Protein AF-A0A1M2VQI1-F1 (afdb_monomer_lite)

Organism: Trametes pubescens (NCBI:txid154538)

Foldseek 3Di:
DPPPPPPCVPPDDQQPDEDPPHDDQDPVQWDFPDWDQDPPRDIDTDIDGHDDD

Secondary structure (DSSP, 8-state):
--------SS-S-GGG-BSTTSB---GGGEEEEEEEEETTTEEEEEEEE----

Sequence (53 aa):
MTGRRMEDEDGPEAKWRVGDGYITVNVEDLVLVGLQHVSMGSWQAHVRVLRRQ

pLDDT: mean 74.48, std 16.14, range [39.16, 95.38]

Structure (mmCIF, N/CA/C/O backbone):
data_AF-A0A1M2VQI1-F1
#
_entry.id   AF-A0A1M2VQI1-F1
#
loop_
_atom_site.group_PDB
_atom_site.id
_atom_s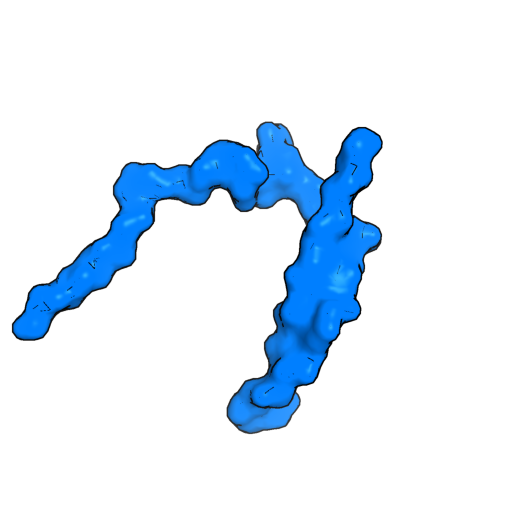ite.type_symbol
_atom_site.label_atom_id
_atom_site.label_alt_id
_atom_site.label_comp_id
_atom_site.label_asym_id
_atom_site.label_entity_id
_atom_site.label_seq_id
_atom_site.pdbx_PDB_ins_code
_atom_site.Cartn_x
_atom_site.Cartn_y
_atom_site.Cartn_z
_atom_site.occupancy
_atom_site.B_iso_or_equiv
_atom_site.auth_seq_id
_atom_site.auth_comp_id
_atom_site.auth_asym_id
_atom_site.auth_atom_id
_atom_site.pdbx_PDB_model_num
ATOM 1 N N . MET A 1 1 ? -8.634 22.620 -24.985 1.00 39.16 1 MET A N 1
ATOM 2 C CA . MET A 1 1 ? -8.636 21.378 -24.186 1.00 39.16 1 MET A CA 1
ATOM 3 C C . MET A 1 1 ? -8.857 21.779 -22.740 1.00 39.16 1 MET A C 1
ATOM 5 O O . MET A 1 1 ? -7.938 22.279 -22.109 1.00 39.16 1 MET A O 1
ATOM 9 N N . THR A 1 2 ? -10.094 21.705 -22.259 1.00 43.97 2 THR A N 1
ATOM 10 C CA . THR A 1 2 ? -10.417 22.014 -20.863 1.00 43.97 2 THR A CA 1
ATOM 11 C C . THR A 1 2 ? -9.885 20.868 -20.012 1.00 43.97 2 THR A C 1
ATOM 13 O O . THR A 1 2 ? -10.431 19.765 -20.058 1.00 43.97 2 THR A O 1
ATOM 16 N N . GLY A 1 3 ? -8.772 21.088 -19.312 1.00 47.88 3 GLY A N 1
ATOM 17 C CA . GLY A 1 3 ? -8.273 20.124 -18.339 1.00 47.88 3 GLY A CA 1
ATOM 18 C C . GLY A 1 3 ? -9.364 19.896 -17.302 1.00 47.88 3 GLY A C 1
ATOM 19 O O . GLY A 1 3 ? -9.757 20.840 -16.620 1.00 47.88 3 GLY A O 1
ATOM 20 N N . ARG A 1 4 ? -9.900 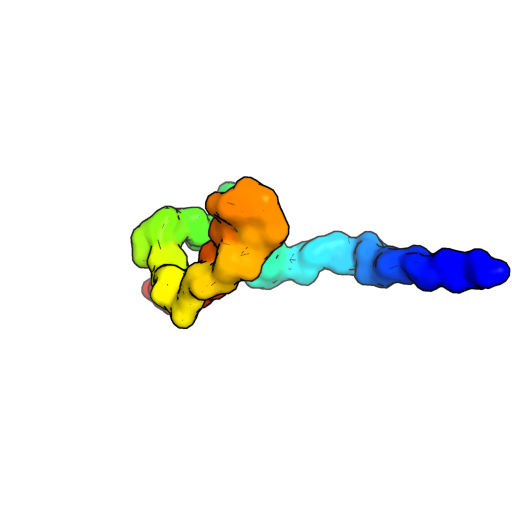18.673 -17.230 1.00 51.78 4 ARG A N 1
ATOM 21 C CA . ARG A 1 4 ? -10.738 18.263 -16.103 1.00 51.78 4 ARG A CA 1
ATOM 22 C C . ARG A 1 4 ? -9.908 18.492 -14.846 1.00 51.78 4 ARG A C 1
ATOM 24 O O . ARG A 1 4 ? -8.913 17.805 -14.635 1.00 51.78 4 ARG A O 1
ATOM 31 N N . ARG A 1 5 ? -10.292 19.493 -14.058 1.00 50.66 5 ARG A N 1
ATOM 32 C CA . ARG A 1 5 ? -9.883 19.614 -12.664 1.00 50.66 5 ARG A CA 1
ATOM 33 C C . ARG A 1 5 ? -10.350 18.315 -12.014 1.00 50.66 5 ARG A C 1
ATOM 35 O O . ARG A 1 5 ? -11.543 18.032 -12.058 1.00 50.66 5 ARG A O 1
ATOM 42 N N . MET A 1 6 ? -9.414 17.473 -11.573 1.00 55.31 6 MET A N 1
ATOM 43 C CA . MET A 1 6 ? -9.770 16.317 -10.753 1.00 55.31 6 MET A CA 1
ATOM 44 C C . MET A 1 6 ? -10.576 16.864 -9.577 1.00 55.31 6 MET A C 1
ATOM 46 O O . MET A 1 6 ? -10.196 17.878 -8.988 1.00 55.31 6 MET A O 1
ATOM 50 N N . GLU A 1 7 ? -11.750 16.284 -9.364 1.00 53.34 7 GLU A N 1
ATOM 51 C CA . GLU A 1 7 ? -12.697 16.640 -8.313 1.00 53.34 7 GLU A CA 1
ATOM 52 C C . GLU A 1 7 ? -12.075 16.282 -6.952 1.00 53.34 7 GLU A C 1
ATOM 54 O O . GLU A 1 7 ? -12.444 15.304 -6.321 1.00 53.34 7 GLU A O 1
ATOM 59 N N . ASP A 1 8 ? -11.093 17.070 -6.517 1.00 53.38 8 ASP A N 1
ATOM 60 C CA . ASP A 1 8 ? -10.535 17.063 -5.161 1.00 53.38 8 ASP A CA 1
ATOM 61 C C . ASP A 1 8 ? -11.247 18.127 -4.292 1.00 53.38 8 ASP A C 1
ATOM 63 O O . ASP A 1 8 ? -10.658 18.680 -3.364 1.00 53.38 8 ASP A O 1
ATOM 67 N N . GLU A 1 9 ? -12.488 18.510 -4.629 1.00 53.03 9 GLU A N 1
ATOM 68 C CA . GLU A 1 9 ? -13.229 19.550 -3.889 1.00 53.03 9 GLU A CA 1
ATOM 69 C C . GLU A 1 9 ? -13.742 19.046 -2.532 1.00 53.03 9 GLU A C 1
ATOM 71 O O . GLU A 1 9 ? -13.820 19.826 -1.584 1.00 53.03 9 GLU A O 1
ATOM 76 N N . ASP A 1 10 ? -13.931 17.735 -2.388 1.00 54.31 10 ASP A N 1
ATOM 77 C CA . ASP A 1 10 ? -14.174 17.070 -1.113 1.00 54.31 10 ASP A CA 1
ATOM 78 C C . ASP A 1 10 ? -12.947 16.223 -0.778 1.00 54.31 10 ASP A C 1
ATOM 80 O O . ASP A 1 10 ? -12.870 15.042 -1.121 1.00 54.31 10 ASP A O 1
ATOM 84 N N . GLY A 1 11 ? -11.937 16.843 -0.155 1.00 57.81 11 GLY A N 1
ATOM 85 C CA . GLY A 1 11 ? -10.720 16.146 0.278 1.00 57.81 11 GLY A CA 1
ATOM 86 C C . GLY A 1 11 ? -11.049 14.800 0.939 1.00 57.81 11 GLY A C 1
ATOM 87 O O . GLY A 1 11 ? -12.105 14.687 1.564 1.00 57.81 11 GLY A O 1
ATOM 88 N N . PRO A 1 12 ? -10.157 13.794 0.836 1.00 59.78 12 PRO A N 1
ATOM 89 C CA . PRO A 1 12 ? -10.474 12.373 0.990 1.00 59.78 12 PRO A CA 1
ATOM 90 C C . PRO A 1 12 ? -11.481 12.146 2.111 1.00 59.78 12 PRO A C 1
ATOM 92 O O . PRO A 1 12 ? -11.225 12.577 3.249 1.00 59.78 12 PRO A O 1
ATOM 95 N N . GLU A 1 13 ? -12.622 11.525 1.768 1.00 62.28 13 GLU A N 1
ATOM 96 C CA . GLU A 1 13 ? -13.712 11.266 2.712 1.00 62.28 13 GLU A CA 1
ATOM 97 C C . GLU A 1 13 ? -13.108 10.788 4.032 1.00 62.28 13 GLU A C 1
ATOM 99 O O . GLU A 1 13 ? -12.230 9.924 4.027 1.00 62.28 13 GLU A O 1
ATOM 104 N N . ALA A 1 14 ? -13.542 11.344 5.166 1.00 63.22 14 ALA A N 1
ATOM 105 C CA . ALA A 1 14 ? -12.880 11.122 6.456 1.00 63.22 14 ALA A CA 1
ATOM 106 C C . ALA A 1 14 ? -12.677 9.631 6.793 1.00 63.22 14 ALA A C 1
ATOM 108 O O . ALA A 1 14 ? -11.711 9.269 7.460 1.00 63.22 14 ALA A O 1
ATOM 109 N N . LYS A 1 15 ? -13.545 8.758 6.261 1.00 65.06 15 LYS A N 1
ATOM 110 C CA . LYS A 1 15 ? -13.461 7.300 6.385 1.00 65.06 15 LYS A CA 1
ATOM 111 C C . LYS A 1 15 ? -12.270 6.655 5.668 1.00 65.06 15 LYS A C 1
ATOM 113 O O . LYS A 1 15 ? -12.039 5.489 5.934 1.00 65.06 15 LYS A O 1
ATOM 118 N N . TRP A 1 16 ? -11.581 7.356 4.770 1.00 67.00 16 TRP A N 1
ATOM 119 C CA . TRP A 1 16 ? -10.442 6.890 3.964 1.00 67.00 16 TRP A CA 1
ATOM 120 C C . TRP A 1 16 ? -9.125 7.601 4.301 1.00 67.00 16 TRP A C 1
ATOM 122 O O . TRP A 1 16 ? -8.092 7.295 3.708 1.00 67.00 16 TR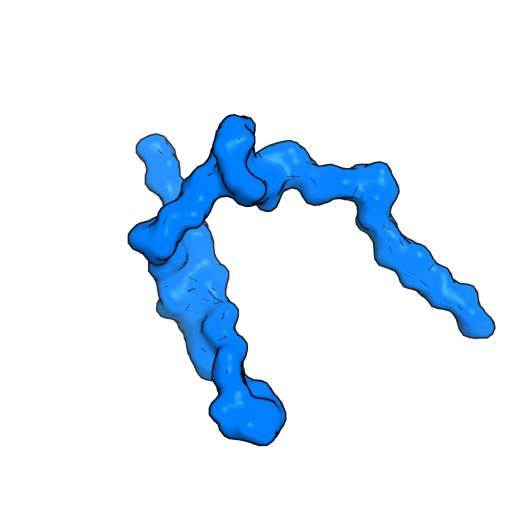P A O 1
ATOM 132 N N . ARG A 1 17 ? -9.139 8.551 5.243 1.00 69.12 17 ARG A N 1
ATOM 133 C CA . ARG A 1 17 ? -7.921 9.231 5.699 1.00 69.12 17 ARG A CA 1
ATOM 134 C C . ARG A 1 17 ? -7.046 8.259 6.485 1.00 69.12 17 ARG A C 1
ATOM 136 O O . ARG A 1 17 ? -7.560 7.496 7.301 1.00 69.12 17 ARG A O 1
ATOM 143 N N . VAL A 1 18 ? -5.738 8.306 6.241 1.00 72.38 18 VAL A N 1
ATOM 144 C CA . VAL A 1 18 ? -4.742 7.488 6.942 1.00 72.38 18 VAL A CA 1
ATOM 145 C C . VAL A 1 18 ? -3.922 8.375 7.873 1.00 72.38 18 VAL A C 1
ATOM 147 O O . VAL A 1 18 ? -3.473 9.441 7.454 1.00 72.38 18 VAL A O 1
ATOM 150 N N . GLY A 1 19 ? -3.735 7.946 9.121 1.00 70.31 19 GLY A N 1
ATOM 151 C CA . GLY A 1 19 ? -2.964 8.674 10.134 1.00 70.31 19 GLY A CA 1
ATOM 152 C C . GLY A 1 19 ? -3.663 8.738 11.491 1.00 70.31 19 GLY A C 1
ATOM 153 O O . GLY A 1 19 ? -4.774 8.230 11.654 1.00 70.31 19 GLY A O 1
ATOM 154 N N . ASP A 1 20 ? -3.004 9.365 12.465 1.00 66.88 20 ASP A N 1
ATOM 155 C CA . ASP A 1 20 ? -3.503 9.473 13.838 1.00 66.88 20 ASP A CA 1
ATOM 156 C C . ASP A 1 20 ? -4.893 10.128 13.881 1.00 66.88 20 ASP A C 1
ATOM 158 O O . ASP A 1 20 ? -5.115 11.209 13.331 1.00 66.88 20 ASP A O 1
ATOM 162 N N . GLY A 1 21 ? -5.848 9.448 14.524 1.00 68.50 21 GLY A N 1
ATOM 163 C CA . GLY A 1 21 ? -7.250 9.878 14.596 1.00 68.50 21 GLY A CA 1
ATOM 164 C C . GLY A 1 21 ? -8.129 9.480 13.399 1.00 68.50 21 GLY A C 1
ATOM 165 O O . GLY A 1 21 ? -9.312 9.818 13.398 1.00 68.50 21 GLY A O 1
ATOM 166 N N . TYR A 1 22 ? -7.592 8.750 12.413 1.00 72.88 22 TYR A N 1
ATOM 167 C CA . TYR A 1 22 ? -8.331 8.204 11.263 1.00 72.88 22 TYR A CA 1
ATOM 168 C C . TYR A 1 22 ? -8.049 6.700 11.080 1.00 72.88 22 TYR A C 1
ATOM 170 O O . TYR A 1 22 ? -7.868 5.991 12.068 1.00 72.88 22 TYR A O 1
ATOM 178 N N . ILE A 1 23 ? -8.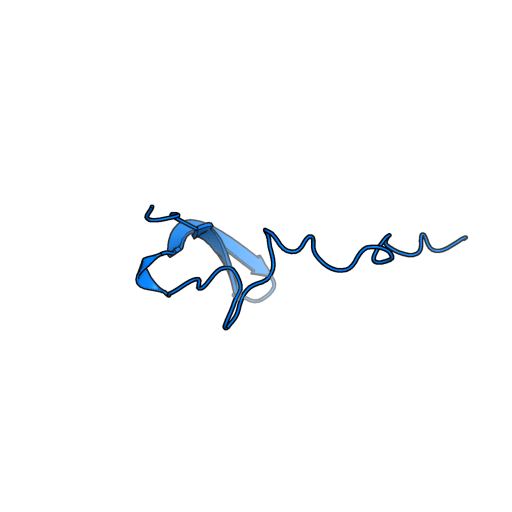051 6.163 9.848 1.00 70.06 23 ILE A N 1
ATOM 179 C CA . ILE A 1 23 ? -7.612 4.780 9.633 1.00 70.06 23 ILE A CA 1
ATOM 180 C C . ILE A 1 23 ? -6.113 4.710 9.920 1.00 70.06 23 ILE A C 1
ATOM 182 O O . ILE A 1 23 ? -5.287 5.176 9.139 1.00 70.06 23 ILE A O 1
ATOM 186 N N . THR A 1 24 ? -5.749 4.052 11.009 1.00 70.94 24 THR A N 1
ATOM 187 C CA . THR A 1 24 ? -4.383 3.579 11.198 1.00 70.94 24 THR A CA 1
ATOM 188 C C . THR A 1 24 ? -4.220 2.304 10.377 1.00 70.94 24 THR A C 1
ATOM 190 O O . THR A 1 24 ? -4.885 1.307 10.643 1.00 70.94 24 THR A O 1
ATOM 193 N N . VAL A 1 25 ? -3.395 2.359 9.330 1.00 74.62 25 VAL A N 1
ATOM 194 C CA . VAL A 1 25 ? -2.987 1.175 8.566 1.00 74.62 25 VAL A CA 1
ATOM 195 C C . VAL A 1 25 ? -1.584 0.824 9.022 1.00 74.62 25 VAL A C 1
ATOM 197 O O . VAL A 1 25 ? -0.640 1.543 8.692 1.00 74.62 25 VAL A O 1
ATOM 200 N N . ASN A 1 26 ? -1.441 -0.256 9.780 1.00 80.06 26 ASN A N 1
ATOM 201 C CA . ASN A 1 26 ? -0.125 -0.791 10.078 1.00 80.06 26 ASN A CA 1
ATOM 202 C C . ASN A 1 26 ? 0.323 -1.714 8.942 1.00 80.06 26 ASN A C 1
ATOM 204 O O . ASN A 1 26 ? -0.477 -2.162 8.117 1.00 80.06 26 ASN A O 1
ATOM 208 N N . VAL A 1 27 ? 1.618 -2.012 8.878 1.00 79.75 27 VAL A N 1
ATOM 209 C CA . VAL A 1 27 ? 2.152 -2.892 7.827 1.00 79.75 27 VAL A CA 1
ATOM 210 C C . VAL A 1 27 ? 1.530 -4.289 7.927 1.00 79.75 27 VAL A C 1
ATOM 212 O O . VAL A 1 27 ? 1.227 -4.902 6.909 1.00 79.75 27 VAL A O 1
ATOM 215 N N . GLU A 1 28 ? 1.264 -4.766 9.140 1.00 86.19 28 GLU A N 1
ATOM 216 C CA . GLU A 1 28 ? 0.583 -6.033 9.416 1.00 86.19 28 GLU A CA 1
ATOM 217 C C . GLU A 1 28 ? -0.890 -6.072 8.980 1.00 86.19 28 GLU A C 1
ATOM 219 O O . GLU A 1 28 ? -1.465 -7.158 8.873 1.00 86.19 28 GLU A O 1
ATOM 224 N N . ASP A 1 29 ? -1.494 -4.915 8.697 1.00 84.56 29 ASP A N 1
ATOM 225 C CA . ASP A 1 29 ? -2.849 -4.816 8.153 1.00 84.56 29 ASP A CA 1
ATOM 226 C C . ASP A 1 29 ? -2.851 -4.915 6.618 1.00 84.56 29 ASP A C 1
ATOM 228 O O . ASP A 1 29 ? -3.914 -5.012 6.001 1.00 84.56 29 ASP A O 1
ATOM 232 N N . LEU A 1 30 ? -1.678 -4.906 5.975 1.00 87.75 30 LEU A N 1
ATOM 233 C CA . LEU A 1 30 ? -1.541 -4.987 4.526 1.00 87.75 30 LEU A CA 1
ATOM 234 C C . LEU A 1 30 ? -1.310 -6.423 4.064 1.00 87.75 30 LEU A C 1
ATOM 236 O O . LEU A 1 30 ? -0.325 -7.074 4.405 1.00 87.75 30 LEU A O 1
ATOM 240 N N . VAL A 1 31 ? -2.183 -6.890 3.177 1.00 92.50 31 VAL A N 1
ATOM 241 C CA . VAL A 1 31 ? -1.981 -8.132 2.432 1.00 92.50 31 VAL A CA 1
ATOM 242 C C . VAL A 1 31 ? -1.588 -7.795 1.007 1.00 92.50 31 VAL A C 1
ATOM 244 O O . VAL A 1 31 ? -2.358 -7.177 0.271 1.00 92.50 31 VAL A O 1
ATOM 247 N N . LEU A 1 32 ? -0.402 -8.238 0.596 1.00 92.25 32 LEU A N 1
ATOM 248 C CA . LEU A 1 32 ? 0.022 -8.184 -0.797 1.00 92.25 32 LEU A CA 1
ATOM 249 C C . LEU A 1 32 ? -0.847 -9.137 -1.627 1.00 92.25 32 LEU A C 1
ATOM 251 O O . LEU A 1 32 ? -0.825 -10.348 -1.421 1.00 92.25 32 LEU A O 1
ATOM 255 N N . VAL A 1 33 ? -1.611 -8.591 -2.569 1.00 95.38 33 VAL A N 1
ATOM 256 C CA . VAL A 1 33 ? -2.473 -9.370 -3.472 1.00 95.38 33 VAL A CA 1
ATOM 257 C C . VAL A 1 33 ? -1.893 -9.518 -4.870 1.00 95.38 33 VAL A C 1
ATOM 259 O O . VAL A 1 33 ? -2.358 -10.350 -5.644 1.00 95.38 33 VAL A O 1
ATOM 262 N N . GLY A 1 34 ? -0.879 -8.728 -5.208 1.00 93.88 34 GLY A N 1
ATOM 263 C CA . GLY A 1 34 ? -0.210 -8.842 -6.489 1.00 93.88 34 GLY A CA 1
ATOM 264 C C . GLY A 1 34 ? 1.010 -7.947 -6.587 1.00 93.88 34 GLY A C 1
ATOM 265 O O . GLY A 1 34 ? 1.121 -6.932 -5.901 1.00 93.88 34 GLY A O 1
ATOM 266 N N . LEU A 1 35 ? 1.909 -8.337 -7.481 1.00 94.06 35 LEU A N 1
ATOM 267 C CA . LEU A 1 35 ? 3.042 -7.535 -7.906 1.00 94.06 35 LEU A CA 1
ATOM 268 C C . LEU A 1 35 ? 2.947 -7.370 -9.413 1.00 94.06 35 LEU A C 1
ATOM 270 O O . LEU A 1 35 ? 2.895 -8.352 -10.153 1.00 94.06 35 LEU A O 1
ATOM 274 N N . GLN A 1 36 ? 2.912 -6.122 -9.856 1.00 94.31 36 GLN A N 1
ATOM 275 C CA . GLN A 1 36 ? 2.922 -5.786 -11.266 1.00 94.31 36 GLN A CA 1
ATOM 276 C C . GLN A 1 36 ? 4.284 -5.204 -11.617 1.00 94.31 36 GLN A C 1
ATOM 278 O O . GLN A 1 36 ? 4.709 -4.204 -11.040 1.00 94.31 36 GLN A O 1
ATOM 283 N N . HIS A 1 37 ? 4.967 -5.826 -12.574 1.00 93.38 37 HIS A N 1
ATOM 284 C CA . HIS A 1 37 ? 6.171 -5.240 -13.141 1.00 93.38 37 HIS A CA 1
ATOM 285 C C . HIS A 1 37 ? 5.795 -3.956 -13.882 1.00 93.38 37 HIS A C 1
ATOM 287 O O . HIS A 1 37 ? 4.890 -3.946 -14.722 1.00 93.38 37 HIS A O 1
ATOM 293 N N . VAL A 1 38 ? 6.503 -2.880 -13.571 1.00 87.38 38 VAL A N 1
ATOM 294 C CA . VAL A 1 38 ? 6.427 -1.604 -14.277 1.00 87.38 38 VAL A CA 1
ATOM 295 C C . VAL A 1 38 ? 7.764 -1.355 -14.992 1.00 87.38 38 VAL A C 1
ATOM 297 O O . VAL A 1 38 ? 8.751 -2.054 -14.766 1.00 87.38 38 VAL A O 1
ATOM 300 N N . SER A 1 39 ? 7.797 -0.424 -15.948 1.00 90.06 39 SER A N 1
ATOM 301 C CA . SER A 1 39 ? 8.970 -0.189 -16.807 1.00 90.06 39 SER A CA 1
ATOM 302 C C . SER A 1 39 ? 10.27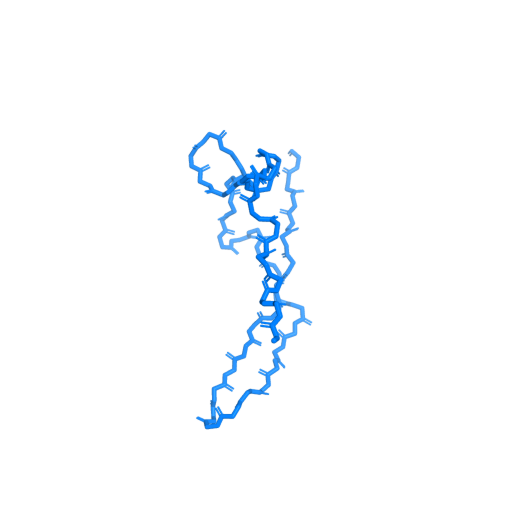4 0.024 -16.023 1.00 90.06 39 SER A C 1
ATOM 304 O O . SER A 1 39 ? 10.250 0.486 -14.885 1.00 90.06 39 SER A O 1
ATOM 306 N N . MET A 1 40 ? 11.418 -0.238 -16.668 1.00 84.75 40 MET A N 1
ATOM 307 C CA . MET A 1 40 ? 12.760 -0.046 -16.087 1.00 84.75 40 MET A CA 1
ATOM 308 C C . MET A 1 40 ? 13.034 -0.904 -14.835 1.00 84.75 40 MET A C 1
ATOM 310 O O . MET A 1 40 ? 13.722 -0.465 -13.919 1.00 84.75 40 MET A O 1
ATOM 314 N N . GLY A 1 41 ? 12.501 -2.130 -14.777 1.00 88.06 41 GLY A N 1
ATOM 315 C CA . GLY A 1 41 ? 12.797 -3.083 -13.697 1.00 88.06 41 GLY A CA 1
ATOM 316 C C . GLY A 1 41 ? 12.126 -2.771 -12.357 1.00 88.06 41 GLY A C 1
ATOM 317 O O . GLY A 1 41 ? 12.444 -3.400 -11.350 1.00 88.06 41 GLY A O 1
ATOM 318 N N . SER A 1 42 ? 11.216 -1.799 -12.326 1.00 92.56 42 SER A N 1
ATOM 319 C CA . SER A 1 42 ? 10.487 -1.424 -11.117 1.00 92.56 42 SER A CA 1
ATOM 320 C C . SER A 1 42 ? 9.257 -2.317 -10.923 1.00 92.56 42 SER A C 1
ATOM 322 O O . SER A 1 42 ? 8.746 -2.920 -11.865 1.00 92.56 42 SER A O 1
ATOM 324 N N . TRP A 1 43 ? 8.761 -2.411 -9.691 1.00 94.75 43 TRP A N 1
ATOM 325 C CA . TRP A 1 43 ? 7.576 -3.205 -9.361 1.00 94.75 43 TRP A CA 1
ATOM 326 C C . TRP A 1 43 ? 6.599 -2.387 -8.531 1.00 94.75 43 TRP A C 1
ATOM 328 O O . TRP A 1 43 ? 7.001 -1.661 -7.624 1.00 94.75 43 TRP A O 1
ATOM 338 N N . GLN A 1 44 ? 5.312 -2.534 -8.829 1.00 94.56 44 GLN A N 1
ATOM 339 C CA . GLN A 1 44 ? 4.228 -1.936 -8.067 1.00 94.56 44 GLN A CA 1
ATOM 340 C C . GLN A 1 44 ? 3.500 -3.016 -7.266 1.00 94.56 44 GLN A C 1
ATOM 342 O O . GLN A 1 44 ? 3.056 -4.028 -7.815 1.00 94.56 44 GLN A O 1
ATOM 347 N N . ALA A 1 45 ? 3.380 -2.791 -5.958 1.00 92.75 45 ALA A N 1
ATOM 348 C CA . ALA A 1 45 ? 2.627 -3.650 -5.058 1.00 92.75 45 ALA A CA 1
ATOM 349 C C . ALA A 1 45 ? 1.146 -3.274 -5.067 1.00 92.75 45 ALA A C 1
ATOM 351 O O . ALA A 1 45 ? 0.777 -2.123 -4.843 1.00 92.75 45 ALA A O 1
ATOM 352 N N . HIS A 1 46 ? 0.291 -4.266 -5.288 1.00 92.38 46 HIS A N 1
ATOM 353 C CA . HIS A 1 46 ? -1.138 -4.152 -5.047 1.00 92.38 46 HIS A CA 1
ATOM 354 C C . HIS A 1 46 ? -1.425 -4.760 -3.683 1.00 92.38 46 HIS A C 1
ATOM 356 O O . HIS A 1 46 ? -1.211 -5.955 -3.475 1.00 92.38 46 HIS A O 1
ATOM 362 N N . VAL A 1 47 ? -1.890 -3.932 -2.751 1.00 90.50 47 VAL A N 1
ATOM 363 C CA . VAL A 1 47 ? -2.185 -4.337 -1.375 1.00 90.50 47 VAL A CA 1
ATOM 364 C C . VAL A 1 47 ? -3.672 -4.199 -1.076 1.00 90.50 47 VAL A C 1
ATOM 366 O O . VAL A 1 47 ? -4.352 -3.321 -1.606 1.00 90.50 47 VAL A O 1
ATOM 369 N N . ARG A 1 48 ? -4.185 -5.077 -0.216 1.00 88.75 48 ARG A N 1
ATOM 370 C CA . ARG A 1 48 ? -5.487 -4.926 0.435 1.00 88.75 48 ARG A CA 1
ATOM 371 C C . ARG A 1 48 ? -5.267 -4.606 1.903 1.00 88.75 48 ARG A C 1
ATOM 373 O O . ARG A 1 48 ? -4.454 -5.257 2.548 1.00 88.75 48 ARG A O 1
ATOM 380 N N . VAL A 1 49 ? -6.022 -3.641 2.414 1.00 85.06 49 VAL A N 1
ATOM 381 C CA . VAL A 1 49 ? -6.069 -3.341 3.847 1.00 85.06 49 VAL A CA 1
ATOM 382 C C . VAL A 1 49 ? -7.085 -4.276 4.493 1.00 85.06 49 VAL A C 1
ATOM 384 O O . VAL A 1 49 ? -8.259 -4.287 4.114 1.00 85.06 49 VAL A O 1
ATOM 387 N N . LEU A 1 50 ? -6.643 -5.062 5.465 1.00 84.88 50 LEU A N 1
ATOM 388 C CA . LEU A 1 50 ? -7.514 -5.809 6.354 1.00 84.88 50 LEU A CA 1
ATOM 389 C C . LEU A 1 50 ? -7.912 -4.894 7.507 1.00 84.88 50 LEU A C 1
ATOM 391 O O . LEU A 1 50 ? -7.086 -4.506 8.324 1.00 84.88 50 LEU A O 1
ATOM 395 N N . ARG A 1 51 ? -9.197 -4.558 7.597 1.00 71.31 51 ARG A N 1
ATOM 396 C CA . ARG A 1 51 ? -9.720 -3.868 8.776 1.00 71.31 51 ARG A CA 1
ATOM 397 C C . ARG A 1 51 ? -9.929 -4.901 9.880 1.00 71.31 51 ARG A C 1
ATOM 399 O O . ARG A 1 51 ? -10.829 -5.733 9.764 1.00 71.31 51 ARG A O 1
ATOM 406 N N . ARG A 1 52 ? -9.111 -4.864 10.933 1.00 63.81 52 ARG A N 1
ATOM 407 C CA . ARG A 1 52 ? -9.449 -5.538 12.192 1.00 63.81 52 ARG A CA 1
ATOM 408 C C . ARG A 1 52 ? -10.503 -4.681 12.899 1.00 63.81 52 ARG A C 1
ATOM 410 O O . ARG A 1 52 ? -10.320 -3.470 13.004 1.00 63.81 52 ARG A O 1
ATOM 417 N N . GLN A 1 53 ? -11.642 -5.292 13.226 1.00 58.19 53 GLN A N 1
ATOM 418 C CA . GLN A 1 53 ? -12.693 -4.653 14.025 1.00 58.19 53 GLN A CA 1
ATOM 419 C C . GLN A 1 53 ? -12.227 -4.461 15.464 1.00 58.19 53 GLN A C 1
ATOM 421 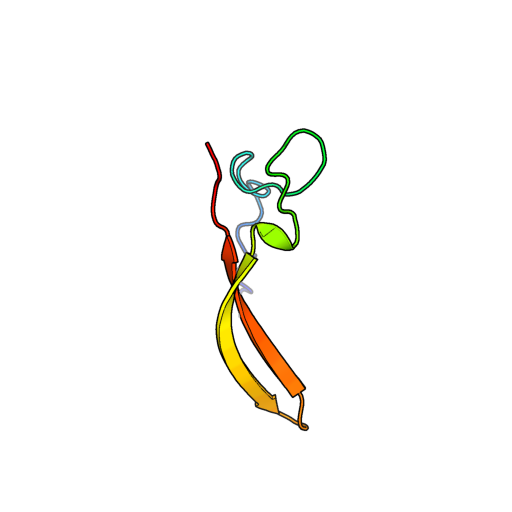O O . GLN A 1 53 ? -11.461 -5.333 15.936 1.00 58.19 53 GLN A O 1
#

Radius of gyration: 15.75 Å; chains: 1; bounding box: 27×31×39 Å